Protein AF-A0AA49K948-F1 (afdb_monomer)

Mean predicted aligned error: 8.1 Å

InterPro domains:
  IPR036986 RNA-binding S4 domain superfamily [G3DSA:3.10.290.10] (2-34)

pLDDT: mean 82.33, std 15.38, range [37.56, 97.75]

Structure (mmCIF, N/CA/C/O backbone):
data_AF-A0AA49K948-F1
#
_entry.id   AF-A0AA49K948-F1
#
loop_
_atom_site.group_PDB
_atom_site.id
_atom_site.type_symbol
_atom_site.label_atom_id
_atom_site.label_alt_id
_atom_site.label_comp_id
_atom_site.label_asym_id
_atom_site.label_entity_id
_atom_site.label_seq_id
_atom_site.pdbx_PDB_ins_code
_atom_site.Cartn_x
_atom_site.Cartn_y
_atom_site.Cartn_z
_atom_site.occupancy
_atom_site.B_iso_or_equiv
_atom_site.auth_seq_id
_atom_site.auth_comp_id
_atom_site.auth_asym_id
_atom_site.auth_atom_id
_atom_site.pdbx_PDB_model_num
ATOM 1 N N . ASN A 1 1 ? -14.787 -19.496 -5.064 1.00 37.56 1 ASN A N 1
ATOM 2 C CA . ASN A 1 1 ? -13.778 -19.412 -6.139 1.00 37.56 1 ASN A CA 1
ATOM 3 C C . ASN A 1 1 ? -13.528 -17.953 -6.452 1.00 37.56 1 ASN A C 1
ATOM 5 O O . ASN A 1 1 ? -14.240 -17.387 -7.266 1.00 37.56 1 ASN A O 1
ATOM 9 N N . VAL A 1 2 ? -12.608 -17.320 -5.718 1.00 46.50 2 VAL A N 1
ATOM 10 C CA . VAL A 1 2 ? -12.148 -15.971 -6.067 1.00 46.50 2 VAL A CA 1
ATOM 11 C C . VAL A 1 2 ? -11.180 -16.160 -7.220 1.00 46.50 2 VAL A C 1
ATOM 13 O O . VAL A 1 2 ? -10.132 -16.782 -7.072 1.00 46.50 2 VAL A O 1
A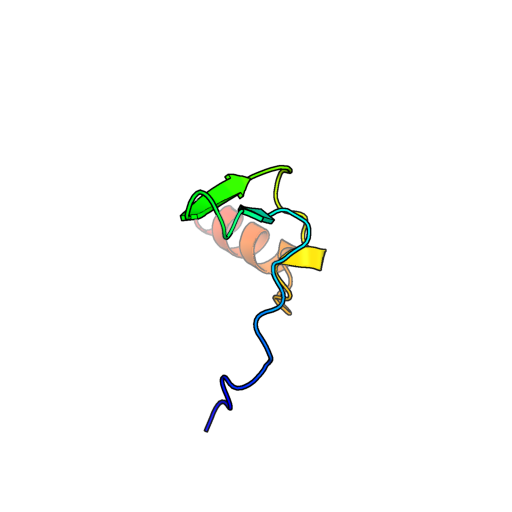TOM 16 N N . ASP A 1 3 ? -11.620 -15.740 -8.392 1.00 43.38 3 ASP A N 1
ATOM 17 C CA . ASP A 1 3 ? -10.853 -15.804 -9.618 1.00 43.38 3 ASP A CA 1
ATOM 18 C C . ASP A 1 3 ? -9.734 -14.752 -9.536 1.00 43.38 3 ASP A C 1
ATOM 20 O O . ASP A 1 3 ? -9.956 -13.563 -9.751 1.00 43.38 3 ASP A O 1
ATOM 24 N N . PHE A 1 4 ? -8.527 -15.184 -9.154 1.00 50.78 4 PHE A N 1
ATOM 25 C CA . PHE A 1 4 ? -7.312 -14.355 -9.078 1.00 50.78 4 PHE A CA 1
ATOM 26 C C . PHE A 1 4 ? -6.784 -13.944 -10.470 1.00 50.78 4 PHE A C 1
ATOM 28 O O . PHE A 1 4 ? -5.653 -13.482 -10.601 1.00 50.78 4 PHE A O 1
ATOM 35 N N . SER A 1 5 ? -7.577 -14.122 -11.532 1.00 49.09 5 SER A N 1
ATOM 36 C CA . SER A 1 5 ? -7.192 -13.863 -12.921 1.00 49.09 5 SER A CA 1
ATOM 37 C C . SER A 1 5 ? -7.354 -12.402 -13.363 1.00 49.09 5 SER A C 1
ATOM 39 O O . SER A 1 5 ? -7.180 -12.095 -14.547 1.00 49.09 5 SER A O 1
ATOM 41 N N . GLN A 1 6 ? -7.628 -11.466 -12.444 1.00 55.34 6 GLN A N 1
ATOM 42 C CA . GLN A 1 6 ? -7.418 -10.049 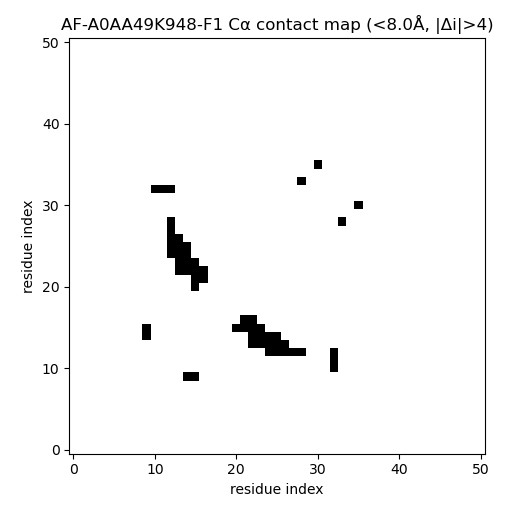-12.739 1.00 55.34 6 GLN A CA 1
ATOM 43 C C . GLN A 1 6 ? -5.941 -9.863 -13.081 1.00 55.34 6 GLN A C 1
ATOM 45 O O . GLN A 1 6 ? -5.084 -9.926 -12.207 1.00 55.34 6 GLN A O 1
ATOM 50 N N . LYS A 1 7 ? -5.646 -9.670 -14.375 1.00 57.16 7 LYS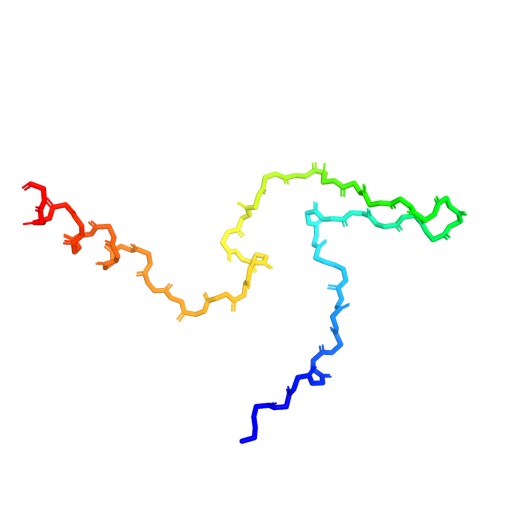 A N 1
ATOM 51 C CA . LYS A 1 7 ? -4.330 -9.272 -14.884 1.00 57.16 7 LYS A CA 1
ATOM 52 C C . LYS A 1 7 ? -3.751 -8.230 -13.932 1.00 57.16 7 LYS A C 1
ATOM 54 O O . LYS A 1 7 ? -4.220 -7.093 -13.937 1.00 57.16 7 LYS A O 1
ATOM 59 N N . TYR A 1 8 ? -2.762 -8.622 -13.130 1.00 64.94 8 TYR A N 1
ATOM 60 C CA . TYR A 1 8 ? -2.042 -7.722 -12.241 1.00 64.94 8 TYR A CA 1
ATOM 61 C C . TYR A 1 8 ? -1.281 -6.722 -13.112 1.0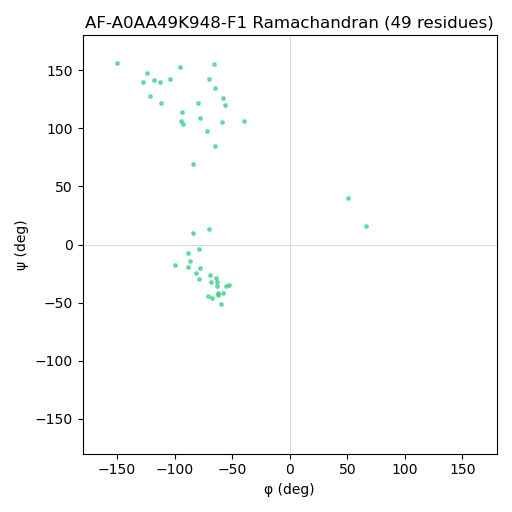0 64.94 8 TYR A C 1
ATOM 63 O O . TYR A 1 8 ? -0.131 -6.933 -13.495 1.00 64.94 8 TYR A O 1
ATOM 71 N N . LYS A 1 9 ? -1.968 -5.654 -13.522 1.00 74.94 9 LYS A N 1
ATOM 72 C CA . LYS A 1 9 ? -1.336 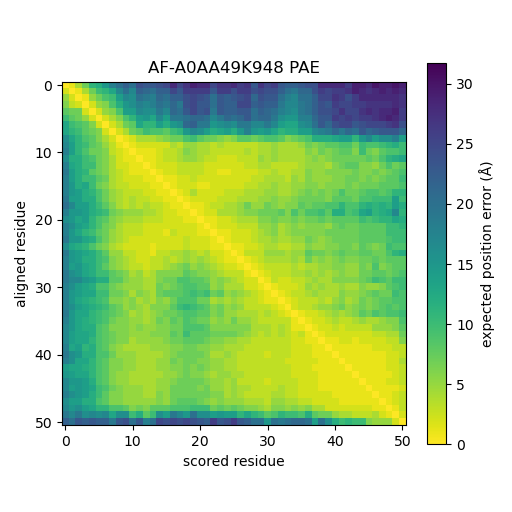-4.498 -14.135 1.00 74.94 9 LYS A CA 1
ATOM 73 C C . LYS A 1 9 ? -0.448 -3.893 -13.059 1.00 74.94 9 LYS A C 1
ATOM 75 O O . LYS A 1 9 ? -0.875 -3.776 -11.913 1.00 74.94 9 LYS A O 1
ATOM 80 N N . ILE A 1 10 ? 0.780 -3.543 -13.429 1.00 80.06 10 ILE A N 1
ATOM 81 C CA . ILE A 1 10 ? 1.680 -2.846 -12.514 1.00 80.06 10 ILE A CA 1
ATOM 82 C C . ILE A 1 10 ? 0.943 -1.577 -12.054 1.00 80.06 10 ILE A C 1
ATOM 84 O O . ILE A 1 10 ? 0.518 -0.797 -12.917 1.00 80.06 10 ILE A O 1
ATOM 88 N N . PRO A 1 11 ? 0.704 -1.410 -10.743 1.00 80.69 11 PRO A N 1
ATOM 89 C CA . PRO A 1 11 ? -0.013 -0.252 -10.238 1.00 80.69 11 PRO A CA 1
ATOM 90 C C . PRO A 1 11 ? 0.810 1.019 -10.476 1.00 80.69 11 PRO A C 1
ATOM 92 O O . PRO A 1 11 ? 2.030 0.966 -10.609 1.00 80.69 11 PRO A O 1
ATOM 95 N N . ASN A 1 12 ? 0.134 2.165 -10.558 1.00 84.44 12 ASN A N 1
ATOM 96 C CA . ASN A 1 12 ? 0.721 3.470 -10.901 1.00 84.44 12 ASN A CA 1
ATOM 97 C C . ASN A 1 12 ? 1.935 3.862 -10.032 1.00 84.44 12 ASN A C 1
ATOM 99 O O . ASN A 1 12 ? 2.892 4.440 -10.548 1.00 84.44 12 ASN A O 1
ATOM 103 N N . HIS A 1 13 ? 1.919 3.486 -8.754 1.00 87.06 13 HIS A N 1
ATOM 104 C CA . HIS A 1 13 ? 2.968 3.774 -7.780 1.00 87.06 13 HIS A CA 1
ATOM 105 C C . HIS A 1 13 ? 4.205 2.855 -7.899 1.00 87.06 13 HIS A C 1
ATOM 107 O O . HIS A 1 13 ? 5.187 3.027 -7.168 1.00 87.06 13 HIS A O 1
ATOM 113 N N . LEU A 1 14 ? 4.174 1.861 -8.800 1.00 88.00 14 LEU A N 1
ATOM 114 C CA . LEU A 1 14 ? 5.278 0.939 -9.061 1.00 88.00 14 LEU A CA 1
ATOM 115 C C . LEU A 1 14 ? 5.783 1.065 -10.496 1.00 88.00 14 LEU A C 1
ATOM 117 O O . LEU A 1 14 ? 5.028 1.138 -11.462 1.00 88.00 14 LEU A O 1
ATOM 121 N N . THR A 1 15 ? 7.099 0.967 -10.638 1.00 90.38 15 THR A N 1
ATOM 122 C CA . THR A 1 15 ? 7.759 0.806 -11.930 1.00 90.38 15 THR A CA 1
ATOM 123 C C . THR A 1 15 ? 8.569 -0.480 -11.905 1.00 90.38 15 THR A C 1
ATOM 125 O O . THR A 1 15 ? 9.390 -0.679 -11.012 1.00 90.38 15 THR A O 1
ATOM 128 N N . PHE A 1 16 ? 8.380 -1.349 -12.897 1.00 90.75 16 PHE A N 1
ATOM 129 C CA . PHE A 1 16 ? 9.204 -2.545 -13.067 1.00 90.75 16 PHE A CA 1
ATOM 130 C C . PHE A 1 16 ? 10.058 -2.433 -14.329 1.00 90.75 16 PHE A C 1
ATOM 132 O O . PHE A 1 16 ? 9.537 -2.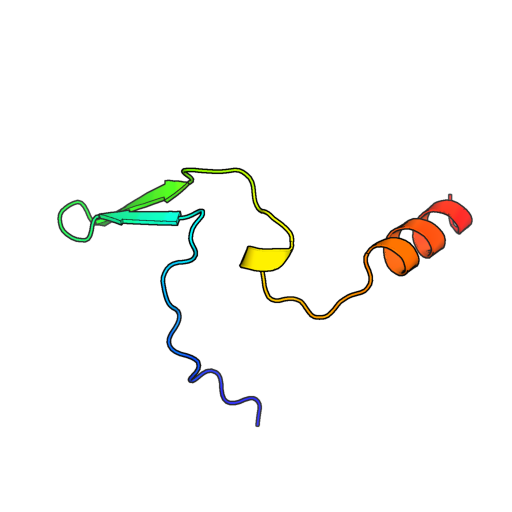301 -15.436 1.00 90.75 16 PHE A O 1
ATOM 139 N N . ASN A 1 17 ? 11.377 -2.517 -14.163 1.00 90.31 17 ASN A N 1
ATOM 140 C CA . ASN A 1 17 ? 12.323 -2.648 -15.260 1.00 90.31 17 ASN A CA 1
ATOM 141 C C . ASN A 1 17 ? 12.635 -4.136 -15.473 1.00 90.31 17 ASN A C 1
ATOM 143 O O . ASN A 1 17 ? 13.376 -4.742 -14.697 1.00 90.31 17 ASN A O 1
ATOM 147 N N . SER A 1 18 ? 12.094 -4.718 -16.548 1.00 88.12 18 SER A N 1
ATOM 148 C CA . SER A 1 18 ? 12.295 -6.137 -16.870 1.00 88.12 18 SER A CA 1
ATOM 149 C C . SER A 1 18 ? 13.721 -6.477 -17.308 1.00 88.12 18 SER A C 1
ATOM 151 O O . SER A 1 18 ? 14.129 -7.625 -17.143 1.00 88.12 18 SER A O 1
ATOM 153 N N . LEU A 1 19 ? 14.467 -5.522 -17.874 1.00 93.06 19 LEU A N 1
ATOM 154 C CA . LEU A 1 19 ? 15.842 -5.747 -18.336 1.00 93.06 19 LEU A CA 1
ATOM 155 C C . LEU A 1 19 ? 16.783 -5.915 -17.145 1.00 93.06 19 LEU A C 1
ATOM 157 O O . LEU A 1 19 ? 17.588 -6.840 -17.103 1.00 93.06 19 LEU A O 1
ATOM 161 N N . GLU A 1 20 ? 16.630 -5.050 -16.146 1.00 94.06 20 GLU A N 1
ATOM 162 C CA . GLU A 1 20 ? 17.429 -5.090 -14.919 1.00 94.06 20 GLU A CA 1
ATOM 163 C C . GLU A 1 20 ? 16.827 -5.988 -13.833 1.00 94.06 20 GLU A C 1
ATOM 165 O O . GLU A 1 20 ? 17.456 -6.198 -12.799 1.00 94.06 20 GLU A O 1
ATOM 170 N N . LYS A 1 21 ? 15.608 -6.503 -14.049 1.00 90.69 21 LYS A N 1
ATOM 171 C CA . LYS A 1 21 ? 14.802 -7.222 -13.048 1.00 90.69 21 LYS A CA 1
ATOM 172 C C . LYS A 1 21 ? 14.670 -6.445 -11.730 1.00 90.69 21 LYS A C 1
ATOM 174 O O . LYS A 1 21 ? 14.718 -7.029 -10.649 1.00 90.69 21 LYS A O 1
ATOM 179 N N . LYS A 1 22 ? 14.497 -5.123 -11.818 1.00 93.88 22 LYS A N 1
ATOM 180 C CA . LYS A 1 22 ? 14.354 -4.225 -10.661 1.00 93.88 22 LYS A CA 1
ATOM 181 C C . LYS A 1 22 ? 12.952 -3.639 -10.586 1.00 93.88 22 LYS A C 1
ATOM 183 O O . LYS A 1 22 ? 12.388 -3.239 -11.603 1.00 93.88 22 LYS A O 1
ATOM 188 N N . GLY A 1 23 ? 12.423 -3.549 -9.370 1.00 92.00 23 GLY A N 1
ATOM 189 C CA . GLY A 1 23 ? 11.221 -2.785 -9.047 1.00 92.00 23 GLY A CA 1
ATOM 190 C C . GLY A 1 23 ? 11.586 -1.486 -8.335 1.00 92.00 23 GLY A C 1
ATOM 191 O O . GLY A 1 23 ? 12.517 -1.465 -7.533 1.00 92.00 23 GLY A O 1
ATOM 192 N N . LEU A 1 24 ? 10.859 -0.413 -8.629 1.00 92.19 24 LEU A N 1
ATOM 193 C CA . LEU A 1 24 ? 10.986 0.887 -7.980 1.00 92.19 24 LEU A CA 1
ATOM 194 C C . LEU A 1 24 ? 9.616 1.352 -7.491 1.00 92.19 24 LEU A C 1
ATOM 196 O O . LEU A 1 24 ? 8.620 1.201 -8.198 1.00 92.19 24 LEU A O 1
ATOM 200 N N . ILE A 1 25 ? 9.596 1.941 -6.298 1.00 91.19 25 ILE A N 1
ATOM 201 C CA . ILE A 1 25 ? 8.434 2.637 -5.744 1.00 91.19 25 ILE A CA 1
ATOM 202 C C . ILE A 1 25 ? 8.606 4.109 -6.108 1.00 91.19 25 ILE A C 1
ATOM 204 O O . ILE A 1 25 ? 9.578 4.736 -5.686 1.00 91.19 25 ILE A O 1
ATOM 208 N N . ASN A 1 26 ? 7.719 4.632 -6.949 1.00 90.19 26 ASN A N 1
ATOM 209 C CA . ASN A 1 26 ? 7.853 5.978 -7.512 1.00 90.19 26 ASN A CA 1
ATOM 210 C C . ASN A 1 26 ? 6.987 7.017 -6.768 1.00 90.19 26 ASN A C 1
ATOM 212 O O . ASN A 1 26 ? 7.250 8.214 -6.883 1.00 90.19 26 ASN A O 1
ATOM 216 N N . GLN A 1 27 ? 5.985 6.574 -6.000 1.00 87.69 27 GLN A N 1
ATOM 217 C CA . GLN A 1 27 ? 5.002 7.418 -5.319 1.00 87.69 27 GLN A CA 1
ATOM 218 C C . GLN A 1 27 ? 4.514 6.760 -4.020 1.00 87.69 27 GLN A C 1
ATOM 220 O O . GLN A 1 27 ? 4.579 5.540 -3.860 1.00 87.69 27 GLN A O 1
ATOM 225 N N . ILE A 1 28 ? 4.020 7.580 -3.089 1.00 87.38 28 ILE A N 1
ATOM 226 C CA . ILE A 1 28 ? 3.278 7.094 -1.919 1.00 87.38 28 ILE A CA 1
ATOM 227 C C . ILE A 1 28 ? 1.918 6.572 -2.400 1.00 87.38 28 ILE A C 1
ATOM 229 O O . ILE A 1 28 ? 1.325 7.149 -3.308 1.00 87.38 28 ILE A O 1
ATOM 233 N N . LEU A 1 29 ? 1.450 5.481 -1.791 1.00 84.19 29 LEU A N 1
ATOM 234 C CA . LEU A 1 29 ? 0.167 4.855 -2.099 1.00 84.19 29 LEU A CA 1
ATOM 235 C C . LEU A 1 29 ? -0.995 5.840 -1.911 1.00 84.19 29 LEU A C 1
ATOM 237 O O . LEU A 1 29 ? -1.165 6.404 -0.830 1.00 84.19 29 LEU A O 1
ATOM 241 N N . ASP A 1 30 ? -1.812 5.995 -2.946 1.00 81.69 30 ASP A N 1
ATOM 242 C CA . ASP A 1 30 ? -3.133 6.613 -2.883 1.00 81.69 30 ASP A CA 1
ATOM 243 C C . ASP A 1 30 ? -4.218 5.538 -2.711 1.00 81.69 30 ASP A C 1
ATOM 245 O O . ASP A 1 30 ? -4.066 4.385 -3.119 1.00 81.69 30 ASP A O 1
ATOM 249 N N . GLN A 1 31 ? -5.341 5.916 -2.099 1.00 81.19 31 GLN A N 1
ATOM 250 C CA . GLN A 1 31 ? -6.464 5.008 -1.843 1.00 81.19 31 GLN A CA 1
ATOM 251 C C . GLN A 1 31 ? -6.975 4.334 -3.131 1.00 81.19 31 GLN A C 1
ATOM 253 O O . GLN A 1 31 ? -7.347 3.158 -3.131 1.00 81.19 31 GLN A O 1
ATOM 258 N N . GLU A 1 32 ? -6.951 5.068 -4.245 1.00 78.19 32 GLU A N 1
ATOM 259 C CA . GLU A 1 32 ? -7.435 4.601 -5.542 1.00 78.19 32 GLU A CA 1
ATOM 260 C C . GLU A 1 32 ? -6.562 3.487 -6.143 1.00 78.19 32 GLU A C 1
ATOM 262 O O . GLU A 1 32 ? -7.097 2.591 -6.801 1.00 78.19 32 GLU A O 1
ATOM 267 N N . SER A 1 33 ? -5.243 3.471 -5.895 1.00 7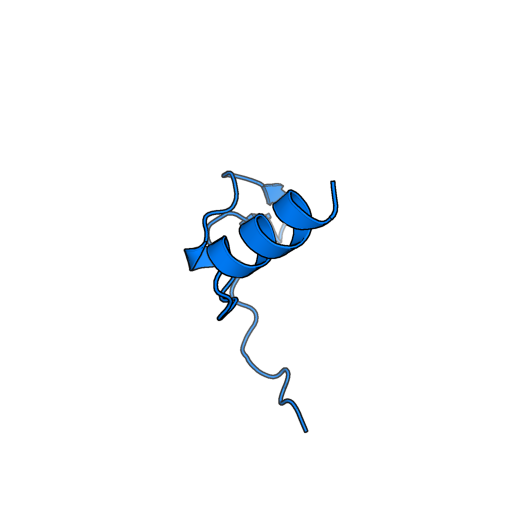8.69 33 SER A N 1
ATOM 268 C CA . SER A 1 33 ? -4.353 2.453 -6.478 1.00 78.69 33 SER A CA 1
ATOM 269 C C . SER A 1 33 ? -4.403 1.092 -5.798 1.00 78.69 33 SER A C 1
ATOM 271 O O . SER A 1 33 ? -4.018 0.094 -6.412 1.00 78.69 33 SER A O 1
ATOM 273 N N . ILE A 1 34 ? -4.876 1.024 -4.552 1.00 79.62 34 ILE A N 1
ATOM 274 C CA . ILE A 1 34 ? -4.931 -0.227 -3.783 1.00 79.62 34 ILE A CA 1
ATOM 275 C C . ILE A 1 34 ? -6.180 -1.043 -4.173 1.00 79.62 34 ILE A C 1
ATOM 277 O O . ILE A 1 34 ? -6.198 -2.266 -4.043 1.00 79.62 34 ILE A O 1
ATOM 281 N N . GLY A 1 35 ? -7.229 -0.389 -4.691 1.00 77.31 35 GLY A N 1
ATOM 282 C CA . GLY A 1 35 ? -8.443 -1.064 -5.166 1.00 77.31 35 GLY A CA 1
ATOM 283 C C . GLY A 1 35 ? -9.251 -1.756 -4.061 1.00 77.31 35 GLY A C 1
ATOM 284 O O . GLY A 1 35 ? -10.111 -2.592 -4.348 1.00 77.31 35 GLY A O 1
ATOM 285 N N . LEU A 1 36 ? -8.989 -1.429 -2.792 1.00 84.44 36 LEU A N 1
ATOM 286 C CA . LEU A 1 36 ? -9.738 -1.968 -1.663 1.00 84.44 36 LEU A CA 1
ATOM 287 C C . LEU A 1 36 ? -11.058 -1.223 -1.510 1.00 84.44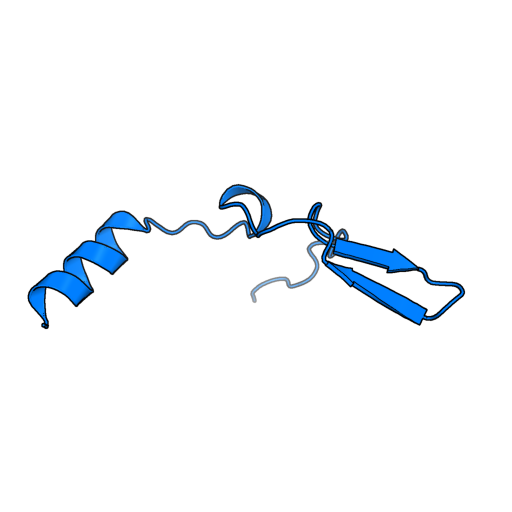 36 LEU A C 1
ATOM 289 O O . LEU A 1 36 ? -11.100 -0.020 -1.275 1.00 84.44 36 LEU A O 1
ATOM 293 N N . LYS A 1 37 ? -12.161 -1.969 -1.567 1.00 87.19 37 LYS A N 1
ATOM 294 C CA . LYS A 1 37 ? -13.493 -1.445 -1.266 1.00 87.19 37 LYS A CA 1
ATOM 295 C C . LYS A 1 37 ? -13.738 -1.470 0.247 1.00 87.19 37 LYS A C 1
ATOM 297 O O . LYS A 1 37 ? -14.533 -2.271 0.734 1.00 87.19 37 LYS A O 1
ATOM 302 N N . ILE A 1 38 ? -13.025 -0.622 0.984 1.00 90.00 38 ILE A N 1
ATOM 303 C CA . ILE A 1 38 ? -13.150 -0.477 2.441 1.00 90.00 38 ILE A CA 1
ATOM 304 C C . ILE A 1 38 ? -13.452 0.974 2.818 1.00 90.00 38 ILE A C 1
ATOM 306 O O . ILE A 1 38 ? -13.022 1.903 2.144 1.00 90.00 38 ILE A O 1
ATOM 310 N N . ASN A 1 39 ? -14.206 1.166 3.901 1.00 91.88 39 ASN A N 1
ATOM 311 C CA . ASN A 1 39 ? -14.395 2.478 4.507 1.00 91.88 39 ASN A CA 1
ATOM 312 C C . ASN A 1 39 ? -13.351 2.682 5.613 1.00 91.88 39 ASN A C 1
ATOM 314 O O . ASN A 1 39 ? -13.475 2.118 6.701 1.00 91.88 39 ASN A O 1
ATOM 318 N N . GLU A 1 40 ? -12.331 3.485 5.323 1.00 91.94 40 GLU A N 1
ATOM 319 C CA . GLU A 1 40 ? -11.220 3.762 6.241 1.00 91.94 40 GLU A CA 1
ATOM 320 C C . GLU A 1 40 ? -11.672 4.467 7.524 1.00 91.94 40 GLU A C 1
ATOM 322 O O . GLU A 1 40 ? -11.129 4.194 8.594 1.00 91.94 40 GLU A O 1
ATOM 327 N N . LEU A 1 41 ? -12.715 5.302 7.454 1.00 95.12 41 LEU A N 1
ATOM 328 C CA . LEU A 1 41 ? -13.227 6.029 8.616 1.00 95.12 41 LEU A CA 1
ATOM 329 C C . LEU A 1 41 ? -13.734 5.070 9.698 1.00 95.12 41 LEU A C 1
ATOM 331 O O . LEU A 1 41 ? -13.416 5.249 10.869 1.00 95.12 41 LEU A O 1
ATOM 335 N N . LEU A 1 42 ? -14.443 4.006 9.307 1.00 95.88 42 LEU A N 1
ATOM 336 C CA . LEU A 1 42 ? -14.943 3.006 10.259 1.00 95.88 42 LEU A CA 1
ATOM 337 C C . LEU A 1 42 ? -13.804 2.279 10.984 1.00 95.88 42 LEU A C 1
ATOM 339 O O . LEU A 1 42 ? -13.930 1.949 12.162 1.00 95.88 42 LEU A O 1
ATOM 343 N N . VAL A 1 43 ? -12.688 2.034 10.291 1.00 94.50 43 VAL A N 1
ATOM 344 C CA . VAL A 1 43 ? -11.505 1.393 10.884 1.00 94.50 43 VAL A CA 1
ATOM 345 C C . VAL A 1 43 ? -10.871 2.318 11.919 1.00 94.50 43 VAL A C 1
ATOM 347 O O . VAL A 1 43 ? -10.582 1.883 13.033 1.00 94.50 43 VAL A O 1
ATOM 350 N N . VAL A 1 44 ? -10.700 3.598 11.577 1.00 96.19 44 VAL A N 1
ATOM 351 C CA . VAL A 1 44 ? -10.154 4.607 12.494 1.00 96.19 44 VAL A CA 1
ATOM 352 C C . VAL A 1 44 ? -11.037 4.736 13.734 1.00 96.19 44 VAL A C 1
ATOM 354 O O . VAL A 1 44 ? -10.544 4.598 14.851 1.00 96.19 44 VAL A O 1
ATOM 357 N N . GLU A 1 45 ? -12.346 4.914 13.552 1.00 97.75 45 GLU A N 1
ATOM 358 C CA . GLU A 1 45 ? -13.301 5.054 14.655 1.00 97.75 45 GLU A CA 1
ATOM 359 C C . GLU A 1 45 ? -13.285 3.853 15.606 1.00 97.75 45 GLU A C 1
ATOM 361 O O . GLU A 1 45 ? -13.334 4.027 16.827 1.00 97.75 45 GLU A O 1
ATOM 366 N N . TYR A 1 46 ? -13.209 2.636 15.063 1.00 97.19 46 TYR A N 1
ATOM 367 C CA . TYR A 1 46 ? -13.172 1.410 15.856 1.00 97.19 46 TYR A CA 1
ATOM 368 C C . TYR A 1 46 ? -11.939 1.344 16.766 1.00 97.19 46 TYR A C 1
ATOM 370 O O . TYR A 1 46 ? -12.059 0.989 17.940 1.00 97.19 46 TYR A O 1
ATOM 378 N N . TYR A 1 47 ? -10.759 1.708 16.261 1.00 97.62 47 TYR A N 1
ATOM 379 C CA . TYR A 1 47 ? -9.529 1.686 17.057 1.00 97.62 47 TYR A CA 1
ATOM 380 C C . TYR A 1 47 ? -9.391 2.892 17.989 1.00 97.62 47 TYR A C 1
ATOM 382 O O . TYR A 1 47 ? -8.852 2.740 19.081 1.00 97.62 47 TYR A O 1
ATOM 390 N N . SER A 1 48 ? -9.943 4.056 17.638 1.00 96.06 48 SER A N 1
ATOM 391 C CA . SER A 1 48 ? -9.980 5.208 18.548 1.00 96.06 48 SER A CA 1
ATOM 392 C C . SER A 1 48 ? -10.812 4.957 19.809 1.00 96.06 48 SER A C 1
ATOM 394 O O . SER A 1 48 ? -10.527 5.554 20.838 1.00 96.06 48 SER A O 1
ATOM 396 N N . ARG A 1 49 ? -11.833 4.089 19.748 1.00 94.88 49 ARG A N 1
ATOM 397 C CA . ARG A 1 49 ? -12.675 3.723 20.907 1.00 94.88 49 ARG A CA 1
ATOM 398 C C . ARG A 1 49 ? -12.115 2.579 21.755 1.00 94.88 49 ARG A C 1
ATOM 400 O O . ARG A 1 49 ? -12.642 2.327 22.832 1.00 94.88 49 ARG A O 1
ATOM 407 N N . GLN A 1 50 ? -11.130 1.848 21.238 1.00 87.25 50 GLN A N 1
ATOM 408 C CA . GLN A 1 50 ? -10.447 0.781 21.975 1.00 87.25 50 GLN A CA 1
ATOM 409 C C . GLN A 1 50 ? -9.246 1.282 22.783 1.00 87.25 50 GLN A C 1
ATOM 411 O O . GLN A 1 50 ? -8.792 0.557 23.666 1.00 87.25 50 GLN A O 1
ATOM 416 N N . ALA A 1 51 ? -8.725 2.464 22.441 1.00 68.12 51 ALA A N 1
ATOM 417 C CA . ALA A 1 51 ? -7.629 3.128 23.141 1.00 68.12 51 ALA A CA 1
ATOM 418 C C . ALA A 1 51 ? -8.053 3.702 24.501 1.00 68.12 51 ALA A C 1
ATOM 420 O O . ALA A 1 51 ? -9.244 4.060 24.655 1.00 68.12 51 ALA A O 1
#

Foldseek 3Di:
DPPPPPPCDPFPQWDADPVVRDIDGNDDDDPVRVPDPDDVVVVVVVVVVVD

Solvent-accessible surface area (backbone atoms only — not comparable to full-atom values): 3553 Å² total; per-residue (Å²): 134,85,75,80,77,67,77,81,64,79,46,88,41,47,46,74,42,77,90,76,70,42,76,45,7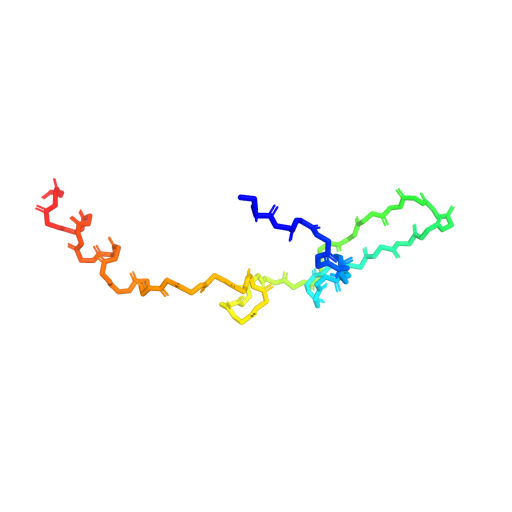9,79,51,82,87,52,77,78,71,71,69,67,96,69,68,65,66,62,56,51,55,57,53,65,71,72,103

Organism: NCBI:txid2959419

Nearest PDB structures (foldseek):
  5nd8-assembly1_d  TM=8.292E-01  e=8.977E-02  Staphylococcus aureus subsp. aureus NCTC 8325
  6gzq-assembly1_D2  TM=8.905E-01  e=1.194E-01  Thermus thermophilus HB8
  8whx-assembly1_e  TM=7.453E-01  e=1.377E-01  Mycolicibacterium smegmatis MC2 155
  8fmw-assembly1_D  TM=8.392E-01  e=3.735E-01  Borreliella burgdorferi B31

Radius of gyration: 16.14 Å; Cα contacts (8 Å, |Δi|>4): 27; chains: 1; bounding box: 32×27×42 Å

Sequence (51 aa):
NVDFSQKYKIPNHLTFNSLEKKGLINQILDQESIGLKINELLVVEYYSRQA

Secondary structure (DSSP, 8-state):
---TTS--PPPTTEEEETTTTEEEE-SPPPHHHH-----HHHHHHHHHTT-